Protein AF-W1YMH1-F1 (afdb_monomer_lite)

Secondary structure (DSSP, 8-state):
-----B-TTT-PBP-EEEEETTEEEEE-TTSPBP-EEEEETTEEEEE-TTSPBP-EEEEETTEEEEE-TTT--EE--

InterPro domains:
  IPR018337 Cell wall/choline-binding repeat [PF19127] (2-33)
  IPR018337 Cell wall/choline-binding repeat [PF19127] (35-75)
  IPR018337 Cell wall/choline-binding repeat [PS51170] (34-53)

Foldseek 3Di:
DWDWDADPPPRHTDAAWDDDPNFIFHAHPVRTTDAAWDQDPNFIWGAHPVRGTDAAWDDDPNDIWHAHNPHGTTDDD

Sequence (77 aa):
STWYYLDPSDGHMHSGWAKVGSHWYYLAPSGDMRTGWQQVSGTWYYLHGDGHMATGWLQLGSTWYYLDPSDGHMHSG

pLDDT: mean 95.0, std 5.92, range [62.0, 98.69]

Radius of gyration: 13.05 Å; chains: 1; bounding box: 32×22×39 Å

Organism: NCBI:txid408170

Structure (mmCIF, N/CA/C/O backbone):
data_AF-W1YMH1-F1
#
_entry.id   AF-W1YMH1-F1
#
loop_
_atom_site.group_PDB
_atom_site.id
_atom_site.type_symbol
_atom_site.label_atom_id
_atom_site.label_alt_id
_atom_site.label_comp_id
_atom_site.label_asym_id
_atom_site.label_entity_id
_atom_site.label_seq_id
_atom_site.pdbx_PDB_ins_code
_atom_site.Cartn_x
_atom_site.Cartn_y
_atom_site.Cartn_z
_atom_site.occupancy
_atom_site.B_iso_or_equiv
_atom_site.auth_seq_id
_atom_site.auth_comp_id
_atom_site.auth_asym_id
_atom_site.auth_atom_id
_atom_site.pdbx_PDB_model_num
ATOM 1 N N . SER A 1 1 ? -7.422 -7.022 -14.111 1.00 70.81 1 SER A N 1
ATOM 2 C CA . SER A 1 1 ? -6.163 -6.656 -14.782 1.00 70.81 1 SER A CA 1
ATOM 3 C C . SER A 1 1 ? -5.039 -6.729 -13.776 1.00 70.81 1 SER A C 1
ATOM 5 O O . SER A 1 1 ? -5.275 -6.362 -12.632 1.00 70.81 1 SER A O 1
ATOM 7 N N . THR A 1 2 ? -3.867 -7.217 -14.173 1.00 84.06 2 THR A N 1
ATOM 8 C CA . THR A 1 2 ? -2.684 -7.300 -13.304 1.00 84.06 2 THR A CA 1
ATOM 9 C C . THR A 1 2 ? -1.773 -6.117 -13.604 1.00 84.06 2 THR A C 1
ATOM 11 O O . THR A 1 2 ? -1.528 -5.832 -14.776 1.00 84.06 2 THR A O 1
ATOM 14 N N . TRP A 1 3 ? -1.325 -5.405 -12.571 1.00 93.38 3 TRP A N 1
ATOM 15 C CA . TRP A 1 3 ? -0.419 -4.266 -12.718 1.00 93.38 3 TRP A CA 1
ATOM 16 C C . TRP A 1 3 ? 1.022 -4.696 -12.444 1.00 93.38 3 TRP A C 1
ATOM 18 O O . TRP A 1 3 ? 1.261 -5.488 -11.533 1.00 93.38 3 TRP A O 1
ATOM 28 N N . TYR A 1 4 ? 1.951 -4.159 -13.230 1.00 91.88 4 TYR A N 1
ATOM 29 C CA . TYR A 1 4 ? 3.391 -4.373 -13.122 1.00 91.88 4 TYR A CA 1
ATOM 30 C C . TYR A 1 4 ? 4.083 -3.014 -13.181 1.00 91.88 4 TYR A C 1
ATOM 32 O O . TYR A 1 4 ? 3.638 -2.132 -13.921 1.00 91.88 4 TYR A O 1
ATOM 40 N N . TYR A 1 5 ? 5.188 -2.865 -12.453 1.00 92.25 5 TYR A N 1
ATOM 41 C CA . TYR A 1 5 ? 6.047 -1.691 -12.564 1.00 92.25 5 TYR A CA 1
ATOM 42 C C . TYR A 1 5 ? 7.304 -2.035 -13.358 1.00 92.25 5 TYR A C 1
ATOM 44 O O . TYR A 1 5 ? 8.033 -2.960 -12.997 1.00 92.25 5 TYR A O 1
ATOM 52 N N . LEU A 1 6 ? 7.553 -1.279 -14.424 1.00 92.38 6 LEU A N 1
ATOM 53 C CA . LEU A 1 6 ? 8.798 -1.317 -15.184 1.00 92.38 6 LEU A CA 1
ATOM 54 C C . LEU A 1 6 ? 9.560 -0.034 -14.872 1.00 92.38 6 LEU A C 1
ATOM 56 O O . LEU A 1 6 ? 8.970 1.050 -14.906 1.00 92.38 6 LEU A O 1
ATOM 60 N N . ASP A 1 7 ? 10.844 -0.157 -14.556 1.00 85.19 7 ASP A N 1
ATOM 61 C CA . ASP A 1 7 ? 11.693 0.993 -14.301 1.00 85.19 7 ASP A CA 1
ATOM 62 C C . ASP A 1 7 ? 11.721 1.896 -15.547 1.00 85.19 7 ASP A C 1
ATOM 64 O O . ASP A 1 7 ? 12.015 1.416 -16.645 1.00 85.19 7 ASP A O 1
ATOM 68 N N . PRO A 1 8 ? 11.414 3.196 -15.429 1.00 85.94 8 PRO A N 1
ATOM 69 C CA . PRO A 1 8 ? 11.385 4.082 -16.586 1.00 85.94 8 PRO A CA 1
ATOM 70 C C . PRO A 1 8 ? 12.748 4.267 -17.267 1.00 85.94 8 PRO A C 1
ATOM 72 O O . PRO A 1 8 ? 12.786 4.733 -18.405 1.00 85.94 8 PRO A O 1
ATOM 75 N N . SER A 1 9 ? 13.854 3.972 -16.575 1.00 89.00 9 SER A N 1
ATOM 76 C CA . SER A 1 9 ? 15.209 4.204 -17.080 1.00 89.00 9 SER A CA 1
ATOM 77 C C . SER A 1 9 ? 15.726 3.084 -17.985 1.00 89.00 9 SER A C 1
ATOM 79 O O . SER A 1 9 ? 16.432 3.373 -18.952 1.00 89.00 9 SER A O 1
ATOM 81 N N . ASP A 1 10 ? 15.353 1.832 -17.717 1.00 91.12 10 ASP A N 1
ATOM 82 C CA . ASP A 1 10 ? 15.870 0.656 -18.430 1.00 91.12 10 ASP A CA 1
ATOM 83 C C . ASP A 1 10 ? 14.800 -0.399 -18.777 1.00 91.12 10 ASP A C 1
ATOM 85 O O . ASP A 1 10 ? 15.075 -1.348 -19.514 1.00 91.12 10 ASP A O 1
ATOM 89 N N . GLY A 1 11 ? 13.561 -0.219 -18.315 1.00 88.94 11 GLY A N 1
ATOM 90 C CA . GLY A 1 11 ? 12.450 -1.131 -18.564 1.00 88.94 11 GLY A CA 1
ATOM 91 C C . GLY A 1 11 ? 12.501 -2.417 -17.742 1.00 88.94 11 GLY A C 1
ATOM 92 O O . GLY A 1 11 ? 11.730 -3.336 -18.025 1.00 88.94 11 GLY A O 1
ATOM 93 N N . HIS A 1 12 ? 13.378 -2.528 -16.741 1.00 91.06 12 HIS A N 1
ATOM 94 C CA . HIS A 1 12 ? 13.421 -3.705 -15.883 1.00 91.06 12 HIS A CA 1
ATOM 95 C C . HIS A 1 12 ? 12.204 -3.779 -14.959 1.00 91.06 12 HIS A C 1
ATOM 97 O O . HIS A 1 12 ? 11.759 -2.794 -14.374 1.00 91.06 12 HIS A O 1
ATOM 103 N N . MET A 1 13 ? 11.652 -4.983 -14.821 1.00 93.56 13 MET A N 1
ATOM 104 C CA . MET A 1 13 ? 10.516 -5.239 -13.943 1.00 93.56 13 MET A CA 1
ATOM 105 C C . MET A 1 13 ? 10.940 -5.172 -12.478 1.00 93.56 13 MET A C 1
ATOM 107 O O . MET A 1 13 ? 11.873 -5.857 -12.059 1.00 93.56 13 MET A O 1
ATOM 111 N N . HIS A 1 14 ? 10.215 -4.381 -11.693 1.00 92.94 14 HIS A N 1
ATOM 112 C CA . HIS A 1 14 ? 10.413 -4.293 -10.251 1.00 92.94 14 HIS A CA 1
ATOM 113 C C . HIS A 1 14 ? 9.712 -5.436 -9.512 1.00 92.94 14 HIS A C 1
ATOM 115 O O . HIS A 1 14 ? 8.655 -5.924 -9.913 1.00 92.94 14 HIS A O 1
ATOM 121 N N . SER A 1 15 ? 10.295 -5.819 -8.380 1.00 96.06 15 SER A N 1
ATOM 122 C CA . SER A 1 15 ? 9.689 -6.701 -7.381 1.00 96.06 15 SER A CA 1
ATOM 123 C C . SER A 1 15 ? 9.962 -6.134 -5.985 1.00 96.06 15 SER A C 1
ATOM 125 O O . SER A 1 15 ? 10.924 -5.391 -5.792 1.00 96.06 15 SER A O 1
ATOM 127 N N . GLY A 1 16 ? 9.119 -6.457 -5.006 1.00 97.25 16 GLY A N 1
ATOM 128 C CA . GLY A 1 16 ? 9.193 -5.874 -3.669 1.00 97.25 16 GLY A CA 1
ATOM 129 C C . GLY A 1 16 ? 8.593 -4.467 -3.591 1.00 97.25 16 GLY A C 1
ATOM 130 O O . GLY A 1 16 ? 7.642 -4.145 -4.301 1.00 97.25 16 GLY A O 1
ATOM 131 N N . TRP A 1 17 ? 9.104 -3.644 -2.675 1.00 97.56 17 TRP A N 1
ATOM 132 C CA . TRP A 1 17 ? 8.596 -2.290 -2.449 1.00 97.56 17 TRP A CA 1
ATOM 133 C C . TRP A 1 17 ? 9.002 -1.338 -3.572 1.00 97.56 17 TRP A C 1
ATOM 135 O O . TRP A 1 17 ? 10.188 -1.178 -3.850 1.00 97.56 17 TRP A O 1
ATOM 145 N N . ALA A 1 18 ? 8.026 -0.645 -4.154 1.00 96.19 18 ALA A N 1
ATOM 146 C CA . ALA A 1 18 ? 8.260 0.394 -5.149 1.00 96.19 18 ALA A CA 1
ATOM 147 C C . ALA A 1 18 ? 7.532 1.681 -4.765 1.00 96.19 18 ALA A C 1
ATOM 149 O O . ALA A 1 18 ? 6.351 1.662 -4.405 1.00 96.19 18 ALA A O 1
ATOM 150 N N . LYS A 1 19 ? 8.235 2.811 -4.877 1.00 95.25 19 LYS A N 1
ATOM 151 C CA . LYS A 1 19 ? 7.644 4.138 -4.717 1.00 95.25 19 LYS A CA 1
ATOM 152 C C . LYS A 1 19 ? 7.359 4.730 -6.088 1.00 95.25 19 LYS A C 1
ATOM 154 O O . LYS A 1 19 ? 8.288 5.008 -6.842 1.00 95.25 19 LYS A O 1
ATOM 159 N N . VAL A 1 20 ? 6.085 4.951 -6.392 1.00 94.06 20 VAL A N 1
ATOM 160 C CA . VAL A 1 20 ? 5.640 5.540 -7.660 1.00 94.06 20 VAL A CA 1
ATOM 161 C C . VAL A 1 20 ? 4.902 6.838 -7.355 1.00 94.06 20 VAL A C 1
ATOM 163 O O . VAL A 1 20 ? 3.831 6.848 -6.744 1.00 94.06 20 VAL A O 1
ATOM 166 N N . GLY A 1 21 ? 5.518 7.961 -7.732 1.00 93.38 21 GLY A N 1
ATOM 167 C CA . GLY A 1 21 ? 5.074 9.285 -7.301 1.00 93.38 21 GLY A CA 1
ATOM 168 C C . GLY A 1 21 ? 5.143 9.425 -5.776 1.00 93.38 21 GLY A C 1
ATOM 169 O O . GLY A 1 21 ? 6.210 9.285 -5.174 1.00 93.38 21 GLY A O 1
ATOM 170 N N . SER A 1 22 ? 4.004 9.707 -5.142 1.00 95.38 22 SER A N 1
ATOM 171 C CA . SER A 1 22 ? 3.889 9.843 -3.684 1.00 95.38 22 SER A CA 1
ATOM 172 C C . SER A 1 22 ? 3.510 8.552 -2.958 1.00 95.38 22 SER A C 1
ATOM 174 O O . SER A 1 22 ? 3.516 8.551 -1.729 1.00 95.38 22 SER A O 1
ATOM 176 N N . HIS A 1 23 ? 3.188 7.472 -3.674 1.00 97.25 23 HIS A N 1
ATOM 177 C CA . HIS A 1 23 ? 2.618 6.265 -3.076 1.00 97.25 23 HIS A CA 1
ATOM 178 C C . HIS A 1 23 ? 3.588 5.087 -3.106 1.00 97.25 23 HIS A C 1
ATOM 180 O O . HIS A 1 23 ? 4.386 4.934 -4.034 1.00 97.25 23 HIS A O 1
ATOM 186 N N . TRP A 1 24 ? 3.485 4.247 -2.080 1.00 98.25 24 TRP A N 1
ATOM 187 C CA . TRP A 1 24 ? 4.183 2.972 -1.993 1.00 98.25 24 TRP A CA 1
ATOM 188 C C . TRP A 1 24 ? 3.284 1.830 -2.447 1.00 98.25 24 TRP A C 1
ATOM 190 O O . TRP A 1 24 ? 2.090 1.829 -2.159 1.00 98.25 24 TRP A O 1
ATOM 200 N N . TYR A 1 25 ? 3.889 0.860 -3.121 1.00 98.19 25 TYR A N 1
ATOM 201 C CA . TYR A 1 25 ? 3.262 -0.356 -3.623 1.00 98.19 25 TYR A CA 1
ATOM 202 C C . TYR A 1 25 ? 4.147 -1.551 -3.296 1.00 98.19 25 TYR A C 1
ATOM 204 O O . TYR A 1 25 ? 5.366 -1.406 -3.163 1.00 98.19 25 TYR A O 1
ATOM 212 N N . TYR A 1 26 ? 3.548 -2.737 -3.241 1.00 98.19 26 TYR A N 1
ATOM 213 C CA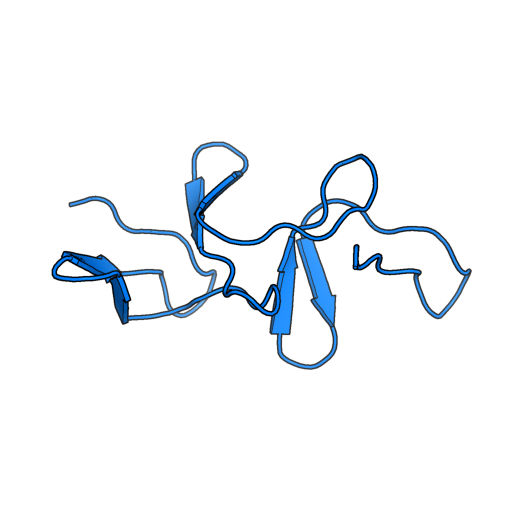 . TYR A 1 26 ? 4.287 -3.984 -3.088 1.00 98.19 26 TYR A CA 1
ATOM 214 C C . TYR A 1 26 ? 4.045 -4.911 -4.280 1.00 98.19 26 TYR A C 1
ATOM 216 O O . TYR A 1 26 ? 2.904 -5.252 -4.597 1.00 98.19 26 TYR A O 1
ATOM 224 N N . LEU A 1 27 ? 5.127 -5.313 -4.940 1.00 97.81 27 LEU A N 1
ATOM 225 C CA . LEU A 1 27 ? 5.132 -6.195 -6.098 1.00 97.81 27 LEU A CA 1
ATOM 226 C C . LEU A 1 27 ? 5.609 -7.585 -5.665 1.00 97.81 27 LEU A C 1
ATOM 228 O O . LEU A 1 27 ? 6.604 -7.724 -4.952 1.00 97.81 27 LEU A O 1
ATOM 232 N N . ALA A 1 28 ? 4.917 -8.633 -6.103 1.00 95.75 28 ALA A N 1
ATOM 233 C CA . ALA A 1 28 ? 5.353 -10.011 -5.905 1.00 95.75 28 ALA A CA 1
ATOM 234 C C . ALA A 1 28 ? 6.702 -10.277 -6.61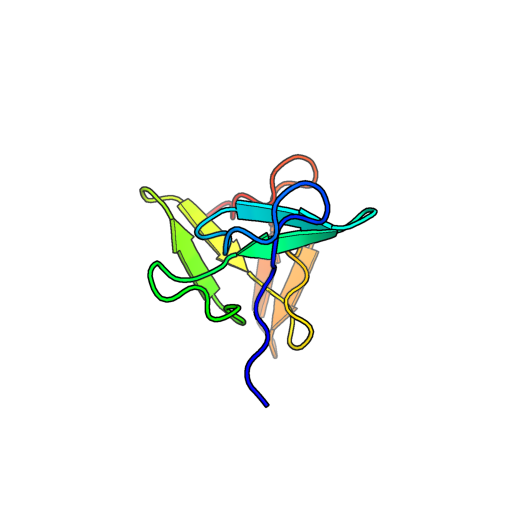2 1.00 95.75 28 ALA A C 1
ATOM 236 O O . ALA A 1 28 ? 7.100 -9.504 -7.483 1.00 95.75 28 ALA A O 1
ATOM 237 N N . PRO A 1 29 ? 7.400 -11.391 -6.319 1.00 94.88 29 PRO A N 1
ATOM 238 C CA . PRO A 1 29 ? 8.603 -11.779 -7.067 1.00 94.88 29 PRO A CA 1
ATOM 239 C C . PRO A 1 29 ? 8.370 -11.935 -8.580 1.00 94.88 29 PRO A C 1
ATOM 241 O O . PRO A 1 29 ? 9.266 -11.686 -9.378 1.00 94.88 29 PRO A O 1
ATOM 244 N N . SER A 1 30 ? 7.153 -12.311 -8.972 1.00 94.94 30 SER A N 1
ATOM 245 C CA . SER A 1 30 ? 6.664 -12.351 -10.357 1.00 94.94 30 SER A CA 1
ATOM 246 C C . SER A 1 30 ? 6.399 -10.969 -10.967 1.00 94.94 30 SER A C 1
ATOM 248 O O . SER A 1 30 ? 6.109 -10.886 -12.154 1.00 94.94 30 SER A O 1
ATOM 250 N N . GLY A 1 31 ? 6.492 -9.898 -10.177 1.00 94.38 31 GLY A N 1
ATOM 251 C CA . GLY A 1 31 ? 6.245 -8.508 -10.565 1.00 94.38 31 GLY A CA 1
ATOM 252 C C . GLY A 1 31 ? 4.795 -8.052 -10.413 1.00 94.38 31 GLY A C 1
ATOM 253 O O . GLY A 1 31 ? 4.518 -6.862 -10.544 1.00 94.38 31 GLY A O 1
ATOM 254 N N . ASP A 1 32 ? 3.870 -8.968 -10.122 1.00 96.62 32 ASP A N 1
ATOM 255 C CA . ASP A 1 32 ? 2.451 -8.635 -9.989 1.00 96.62 32 ASP A CA 1
ATOM 256 C C . ASP A 1 32 ? 2.211 -7.763 -8.751 1.00 96.62 32 ASP A C 1
ATOM 258 O O . ASP A 1 32 ? 2.608 -8.118 -7.637 1.00 96.62 32 ASP A O 1
ATOM 262 N N . MET A 1 33 ? 1.494 -6.654 -8.919 1.00 97.69 33 MET A N 1
ATOM 263 C CA . MET A 1 33 ? 1.076 -5.804 -7.806 1.00 97.69 33 MET A CA 1
ATOM 264 C C . MET A 1 33 ? 0.186 -6.553 -6.820 1.00 97.69 33 MET A C 1
ATOM 266 O O . MET A 1 33 ? -0.787 -7.212 -7.200 1.00 97.69 33 MET A O 1
ATOM 270 N N . ARG A 1 34 ? 0.491 -6.405 -5.533 1.00 98.19 34 ARG A N 1
ATOM 271 C CA . ARG A 1 34 ? -0.308 -6.945 -4.438 1.00 98.19 34 ARG A CA 1
ATOM 272 C C . ARG A 1 34 ? -1.300 -5.917 -3.908 1.00 98.19 34 ARG A C 1
ATOM 274 O O . ARG A 1 34 ? -1.058 -4.715 -3.923 1.00 98.19 34 ARG A O 1
ATOM 281 N N . THR A 1 35 ? -2.403 -6.434 -3.385 1.00 98.44 35 THR A N 1
ATOM 282 C CA . THR A 1 35 ? -3.421 -5.697 -2.632 1.00 98.44 35 THR A CA 1
ATOM 283 C C . THR A 1 35 ? -3.746 -6.467 -1.346 1.00 98.44 35 THR A C 1
ATOM 285 O O . THR A 1 35 ? -3.343 -7.624 -1.177 1.00 98.44 35 THR A O 1
ATOM 288 N N . GLY A 1 36 ? -4.459 -5.833 -0.419 1.00 98.44 36 GLY A N 1
ATOM 289 C CA . GLY A 1 36 ? -4.822 -6.404 0.875 1.00 98.44 36 GLY A CA 1
ATOM 290 C C . GLY A 1 36 ? -3.643 -6.526 1.842 1.00 98.44 36 GLY A C 1
ATOM 291 O O . GLY A 1 36 ? -2.625 -5.851 1.703 1.00 98.44 36 GLY A O 1
ATOM 292 N N . TRP A 1 37 ? -3.793 -7.395 2.843 1.00 98.31 37 TRP A N 1
ATOM 293 C CA . TRP A 1 37 ? -2.763 -7.651 3.851 1.00 98.31 37 TRP A CA 1
ATOM 294 C C . TRP A 1 37 ? -1.566 -8.398 3.268 1.00 98.31 37 TRP A C 1
ATOM 296 O O . TRP A 1 37 ? -1.729 -9.452 2.655 1.00 98.31 37 TRP A O 1
ATOM 306 N N . GLN A 1 38 ? -0.363 -7.886 3.517 1.00 98.44 38 GLN A N 1
ATOM 307 C CA . GLN A 1 38 ? 0.897 -8.509 3.124 1.00 98.44 38 GLN A CA 1
ATOM 308 C C . GLN A 1 38 ? 1.836 -8.568 4.324 1.00 98.44 38 GLN A C 1
ATOM 310 O O . GLN A 1 38 ? 2.034 -7.568 5.015 1.00 98.44 38 GLN A O 1
ATOM 315 N N . GLN A 1 39 ? 2.423 -9.741 4.559 1.00 97.56 39 GLN A N 1
ATOM 316 C CA . GLN A 1 39 ? 3.472 -9.907 5.555 1.00 97.56 39 GLN A CA 1
ATOM 317 C C . GLN A 1 39 ? 4.826 -9.899 4.851 1.00 97.56 39 GLN A C 1
ATOM 319 O O . GLN A 1 39 ? 5.135 -10.803 4.075 1.00 97.56 39 GLN A O 1
ATOM 324 N N . VAL A 1 40 ? 5.636 -8.882 5.129 1.00 96.62 40 VAL A N 1
ATOM 325 C CA . VAL A 1 40 ? 6.962 -8.707 4.535 1.00 96.62 40 VAL A CA 1
ATOM 326 C C . VAL A 1 40 ? 7.981 -8.704 5.664 1.00 96.62 40 VAL A C 1
ATOM 328 O O . VAL A 1 40 ? 7.930 -7.861 6.554 1.00 96.62 40 VAL A O 1
ATOM 331 N N . SER A 1 41 ? 8.882 -9.689 5.659 1.00 94.88 41 SER A N 1
ATOM 332 C CA . SER A 1 41 ? 9.937 -9.840 6.675 1.00 94.88 41 SER A CA 1
ATOM 333 C C . SER A 1 41 ? 9.427 -9.835 8.127 1.00 94.88 41 SER A C 1
ATOM 335 O O . SER A 1 41 ? 10.094 -9.335 9.025 1.00 94.88 41 SER A O 1
ATOM 337 N N . GLY A 1 42 ? 8.237 -10.399 8.361 1.00 96.00 42 GLY A N 1
ATOM 338 C CA . GLY A 1 42 ? 7.611 -10.483 9.686 1.00 96.00 42 GLY A CA 1
ATOM 339 C C . GLY A 1 42 ? 6.699 -9.306 10.046 1.00 96.00 42 GLY A C 1
ATOM 340 O O . GLY A 1 42 ? 5.877 -9.454 10.947 1.00 96.00 42 GLY A O 1
ATOM 341 N N . THR A 1 43 ? 6.758 -8.199 9.306 1.00 97.44 43 THR A N 1
ATOM 342 C CA . THR A 1 43 ? 5.911 -7.018 9.518 1.00 97.44 43 THR A CA 1
ATOM 343 C C . THR A 1 43 ? 4.681 -7.057 8.616 1.00 97.44 43 THR A C 1
ATOM 345 O O . THR A 1 43 ? 4.768 -7.450 7.451 1.00 97.44 43 THR A O 1
ATOM 348 N N . TRP A 1 44 ? 3.526 -6.660 9.149 1.00 98.44 44 TRP A N 1
ATOM 349 C CA . TRP A 1 44 ? 2.281 -6.561 8.388 1.00 98.44 44 TRP A CA 1
ATOM 350 C C . TRP A 1 44 ? 2.089 -5.169 7.798 1.00 98.44 44 TRP A C 1
ATOM 352 O O . TRP A 1 44 ? 2.298 -4.167 8.477 1.00 98.44 44 TRP A O 1
ATOM 362 N N . TYR A 1 45 ? 1.617 -5.143 6.557 1.00 98.56 45 TYR A N 1
ATOM 363 C CA . TYR A 1 45 ? 1.253 -3.950 5.804 1.00 98.56 45 TYR A CA 1
ATOM 364 C C . TYR A 1 45 ? -0.091 -4.184 5.129 1.00 98.56 45 TYR A C 1
ATOM 366 O O . TYR A 1 45 ? -0.435 -5.324 4.796 1.00 98.56 45 TYR A O 1
ATOM 374 N N . TYR A 1 46 ? -0.824 -3.109 4.867 1.00 98.62 46 TYR A N 1
ATOM 375 C CA . TYR A 1 46 ? -2.043 -3.175 4.074 1.00 98.62 46 TYR A CA 1
ATOM 376 C C . TYR A 1 46 ? -1.892 -2.358 2.798 1.00 98.62 46 TYR A C 1
ATOM 378 O O . TYR A 1 46 ? -1.485 -1.201 2.843 1.00 98.62 46 TYR A O 1
ATOM 386 N N . LEU A 1 47 ? -2.237 -2.961 1.665 1.00 98.69 47 LEU A N 1
ATOM 387 C CA . LEU A 1 47 ? -2.275 -2.312 0.363 1.00 98.69 47 LEU A CA 1
ATOM 388 C C . LEU A 1 47 ? -3.751 -2.149 -0.028 1.00 98.69 47 LEU A C 1
ATOM 390 O O . LEU A 1 47 ? -4.513 -3.118 -0.035 1.00 98.69 47 LEU A O 1
ATOM 394 N N . HIS A 1 48 ? -4.182 -0.932 -0.340 1.00 98.31 48 HIS A N 1
ATOM 395 C CA . HIS A 1 48 ? -5.535 -0.635 -0.800 1.00 98.31 48 HIS A CA 1
ATOM 396 C C . HIS A 1 48 ? -5.863 -1.360 -2.118 1.00 98.31 48 HIS A C 1
ATOM 398 O O . HIS A 1 48 ? -5.016 -2.002 -2.739 1.00 98.31 48 HIS A O 1
ATOM 404 N N . GLY A 1 49 ? -7.125 -1.293 -2.554 1.00 96.88 49 GLY A N 1
ATOM 405 C CA . GLY A 1 49 ? -7.574 -1.973 -3.777 1.00 96.88 49 GLY A CA 1
ATOM 406 C C . GLY A 1 49 ? -6.886 -1.478 -5.056 1.00 96.88 49 GLY A C 1
ATOM 407 O O . GLY A 1 49 ? -6.801 -2.222 -6.029 1.00 96.88 49 GLY A O 1
ATOM 408 N N . ASP A 1 50 ? -6.368 -0.252 -5.034 1.00 96.50 50 ASP A N 1
ATOM 409 C CA . ASP A 1 50 ? -5.533 0.354 -6.076 1.00 96.50 50 ASP A CA 1
ATOM 410 C C . ASP A 1 50 ? -4.028 0.077 -5.886 1.00 96.50 50 ASP A C 1
ATOM 412 O O . ASP A 1 50 ? -3.224 0.490 -6.714 1.00 96.50 50 ASP A O 1
ATOM 416 N N . GLY A 1 51 ? -3.648 -0.656 -4.835 1.00 97.44 51 GLY A N 1
ATOM 417 C CA . GLY A 1 51 ? -2.275 -1.051 -4.524 1.00 97.44 51 GLY A CA 1
ATOM 418 C C . GLY A 1 51 ? -1.514 -0.088 -3.618 1.00 97.44 51 GLY A C 1
ATOM 419 O O . GLY A 1 51 ? -0.418 -0.435 -3.181 1.00 97.44 51 GLY A O 1
ATOM 420 N N . HIS A 1 52 ? -2.075 1.081 -3.296 1.00 97.94 52 HIS A N 1
ATOM 421 C CA . HIS A 1 52 ? -1.419 2.046 -2.418 1.00 97.94 52 HIS A CA 1
ATOM 422 C C . HIS A 1 52 ? -1.274 1.499 -0.996 1.00 97.94 52 HIS A C 1
ATOM 424 O O . HIS A 1 52 ? -2.239 1.019 -0.407 1.00 97.94 52 HIS A O 1
ATOM 430 N N . MET A 1 53 ? -0.090 1.616 -0.407 1.00 98.69 53 MET A N 1
ATOM 431 C CA . MET A 1 53 ? 0.131 1.273 0.993 1.00 98.69 53 MET A CA 1
ATOM 432 C C . MET A 1 53 ? -0.664 2.199 1.918 1.00 98.69 53 MET A C 1
ATOM 434 O O . MET A 1 53 ? -0.578 3.422 1.808 1.00 98.69 53 MET A O 1
ATOM 438 N N . ALA A 1 54 ? -1.415 1.606 2.843 1.00 98.56 54 ALA A N 1
ATOM 439 C CA . ALA A 1 54 ? -2.118 2.318 3.895 1.00 98.56 54 ALA A CA 1
ATOM 440 C C . ALA A 1 54 ? -1.148 2.779 4.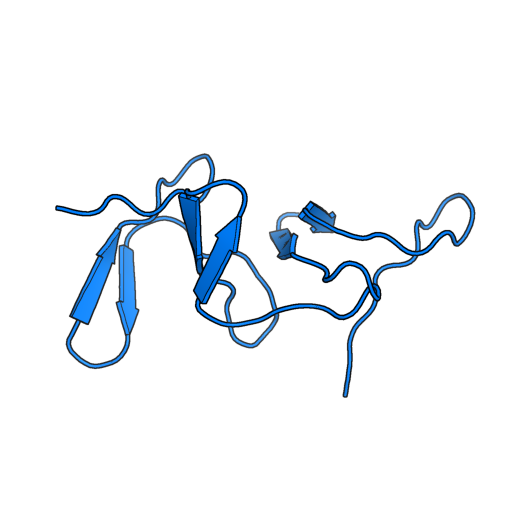989 1.00 98.56 54 ALA A C 1
ATOM 442 O O . ALA A 1 54 ? -0.234 2.052 5.380 1.00 98.56 54 ALA A O 1
ATOM 443 N N . THR A 1 55 ? -1.407 3.963 5.531 1.00 98.50 55 THR A N 1
ATOM 444 C CA . THR A 1 55 ? -0.742 4.503 6.718 1.00 98.50 55 THR A CA 1
ATOM 445 C C . THR A 1 55 ? -1.782 5.127 7.651 1.00 98.50 55 THR A C 1
ATOM 447 O O . THR A 1 55 ? -2.872 5.512 7.225 1.00 98.50 55 THR A O 1
ATOM 450 N N . GLY A 1 56 ? -1.467 5.215 8.942 1.00 98.25 56 GLY A N 1
ATOM 451 C CA . GLY A 1 56 ? -2.387 5.700 9.966 1.00 98.25 56 GLY A CA 1
ATOM 452 C C . GLY A 1 56 ? -3.515 4.716 10.288 1.00 98.25 56 GLY A C 1
ATOM 453 O O . GLY A 1 56 ? -3.361 3.497 10.218 1.00 98.25 56 GLY A O 1
ATOM 454 N N . TRP A 1 57 ? -4.664 5.256 10.694 1.00 97.88 57 TRP A N 1
ATOM 455 C CA . TRP A 1 57 ? -5.833 4.456 11.052 1.00 97.88 57 TRP A CA 1
ATOM 456 C C . TRP A 1 57 ? -6.534 3.897 9.813 1.00 97.88 57 TRP A C 1
ATOM 458 O O . TRP A 1 57 ? -7.017 4.645 8.965 1.00 97.88 57 TRP A O 1
ATOM 468 N N . LEU A 1 58 ? -6.662 2.574 9.763 1.00 97.88 58 LEU A N 1
ATOM 469 C CA . LEU A 1 58 ? -7.376 1.838 8.729 1.00 97.88 58 LEU A CA 1
ATOM 470 C C . LEU A 1 58 ? -8.581 1.122 9.340 1.00 97.88 58 LEU A C 1
ATOM 472 O O . LEU A 1 58 ? -8.427 0.307 10.248 1.00 97.88 58 LEU A O 1
ATOM 476 N N . GLN A 1 59 ? -9.773 1.371 8.801 1.00 97.69 59 GLN A N 1
ATOM 477 C CA . GLN A 1 59 ? -10.982 0.635 9.166 1.00 97.69 59 GLN A CA 1
ATOM 478 C C . GLN A 1 59 ? -11.317 -0.400 8.092 1.00 97.69 59 GLN A C 1
ATOM 480 O O . GLN A 1 59 ? -11.592 -0.040 6.947 1.00 97.69 59 GLN A O 1
ATOM 485 N N . LEU A 1 60 ? -11.342 -1.681 8.462 1.00 96.62 60 LEU A N 1
ATOM 486 C CA . LEU A 1 60 ? -11.812 -2.769 7.602 1.00 96.62 60 LEU A CA 1
ATOM 487 C C . LEU A 1 60 ? -13.047 -3.407 8.246 1.00 96.62 60 LEU A C 1
ATOM 489 O O . LEU A 1 60 ? -12.959 -4.091 9.267 1.00 96.62 60 LEU A O 1
ATOM 493 N N . GLY A 1 61 ? -14.220 -3.153 7.661 1.00 95.88 61 GLY A N 1
ATOM 494 C CA . GLY A 1 61 ? -15.497 -3.531 8.266 1.00 95.88 61 GLY A CA 1
ATOM 495 C C . GLY A 1 61 ? -15.703 -2.820 9.607 1.00 95.88 61 GLY A C 1
ATOM 496 O O . GLY A 1 61 ? -15.708 -1.593 9.675 1.00 95.88 61 GLY A O 1
ATOM 497 N N . SER A 1 62 ? -15.869 -3.589 10.683 1.00 97.44 62 SER A N 1
ATOM 498 C CA . SER A 1 62 ? -16.001 -3.066 12.050 1.00 97.44 62 SER A CA 1
ATOM 499 C C . SER A 1 62 ? -14.679 -2.982 12.820 1.00 97.44 62 SER A C 1
ATOM 501 O O . SER A 1 62 ? -14.685 -2.538 13.966 1.00 97.44 62 SER A O 1
ATOM 503 N N . THR A 1 63 ? -13.562 -3.422 12.234 1.00 96.81 63 THR A N 1
ATOM 504 C CA . THR A 1 63 ? -12.268 -3.513 12.922 1.00 96.81 63 THR A CA 1
ATOM 505 C C . THR A 1 63 ? -11.348 -2.371 12.509 1.00 96.81 63 THR A C 1
ATOM 507 O O . THR A 1 63 ? -11.247 -2.043 11.325 1.00 96.81 63 THR A O 1
ATOM 510 N N . TRP A 1 64 ? -10.658 -1.789 13.489 1.00 97.38 64 TRP A N 1
ATOM 511 C CA . TRP A 1 64 ? -9.637 -0.766 13.282 1.00 97.38 64 TRP A CA 1
ATOM 512 C C . TRP A 1 64 ? -8.236 -1.347 13.434 1.00 97.38 64 TRP A C 1
ATOM 514 O O . TRP A 1 64 ? -7.973 -2.134 14.341 1.00 97.38 64 TRP A O 1
ATOM 524 N N . TYR A 1 65 ? -7.344 -0.899 12.562 1.00 97.94 65 TYR A N 1
ATOM 525 C CA . TYR A 1 65 ? -5.926 -1.218 12.551 1.00 97.94 65 TYR A CA 1
ATOM 526 C C . TYR A 1 65 ? -5.142 0.087 12.536 1.00 97.94 65 TYR A C 1
ATOM 528 O O . TYR A 1 65 ? -5.572 1.061 11.914 1.00 97.94 65 TYR A O 1
ATOM 536 N N . TYR A 1 66 ? -3.993 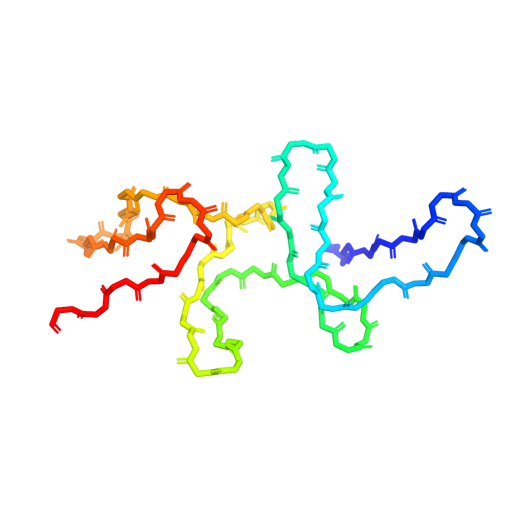0.103 13.201 1.00 98.06 66 TYR A N 1
ATOM 537 C CA . TYR A 1 66 ? -3.079 1.233 13.144 1.00 98.06 66 TYR A CA 1
ATOM 538 C C . TYR A 1 66 ? -1.806 0.825 12.407 1.00 98.06 66 TYR A C 1
ATOM 540 O O . TYR A 1 66 ? -1.095 -0.087 12.832 1.00 98.06 66 TYR A O 1
ATOM 548 N N . LEU A 1 67 ? -1.563 1.491 11.282 1.00 98.44 67 LEU A N 1
ATOM 549 C CA . LEU A 1 67 ? -0.368 1.373 10.461 1.00 98.44 67 LEU A CA 1
ATOM 550 C C . LEU A 1 67 ? 0.486 2.606 10.753 1.00 98.44 67 LEU A C 1
ATOM 552 O O . LEU A 1 67 ? -0.035 3.722 10.760 1.00 98.44 67 LEU A O 1
ATOM 556 N N . ASP A 1 68 ? 1.777 2.435 11.004 1.00 98.25 68 ASP A N 1
ATOM 557 C CA . ASP A 1 68 ? 2.655 3.556 11.320 1.00 98.25 68 ASP A CA 1
ATOM 558 C C . ASP A 1 68 ? 2.618 4.607 10.183 1.00 98.25 68 ASP A C 1
ATOM 560 O O . ASP A 1 68 ? 2.739 4.260 9.003 1.00 98.25 68 ASP A O 1
ATOM 564 N N . PRO A 1 69 ? 2.409 5.900 10.490 1.00 97.44 69 PRO A N 1
ATOM 565 C CA . PRO A 1 69 ? 2.332 6.957 9.485 1.00 97.44 69 PRO A CA 1
ATOM 566 C C . PRO A 1 69 ? 3.585 7.132 8.618 1.00 97.44 69 PRO A C 1
ATOM 568 O O . PRO A 1 69 ? 3.489 7.698 7.529 1.00 97.44 69 PRO A O 1
ATOM 571 N N . SER A 1 70 ? 4.751 6.706 9.106 1.00 96.56 70 SER A N 1
ATOM 572 C CA . SER A 1 70 ? 6.044 6.902 8.452 1.00 96.56 70 SER A CA 1
ATOM 573 C C . SER A 1 70 ? 6.420 5.767 7.500 1.00 96.56 70 SER A C 1
ATOM 575 O O . SER A 1 70 ? 6.938 6.044 6.416 1.00 96.56 70 SER A O 1
ATOM 577 N N . ASP A 1 71 ? 6.131 4.514 7.864 1.00 96.88 71 ASP A N 1
ATOM 578 C CA . ASP A 1 71 ? 6.570 3.328 7.115 1.00 96.88 71 ASP A CA 1
ATOM 579 C C . ASP A 1 71 ? 5.470 2.276 6.870 1.00 96.88 71 ASP A C 1
ATOM 581 O O . ASP A 1 71 ? 5.702 1.297 6.161 1.00 96.88 71 ASP A O 1
ATOM 585 N N . GLY A 1 72 ? 4.253 2.490 7.377 1.00 97.69 72 GLY A N 1
ATOM 586 C CA . GLY A 1 72 ? 3.107 1.603 7.167 1.00 97.69 72 GLY A CA 1
ATOM 587 C C . GLY A 1 72 ? 3.134 0.321 7.995 1.00 97.69 72 GLY A C 1
ATOM 588 O O . GLY A 1 72 ? 2.294 -0.552 7.771 1.00 97.69 72 GLY A O 1
ATOM 589 N N . HIS A 1 73 ? 4.064 0.183 8.945 1.00 98.00 73 HIS A N 1
ATOM 590 C CA . HIS A 1 73 ? 4.145 -0.993 9.806 1.00 98.00 73 HIS A CA 1
ATOM 591 C C . HIS A 1 73 ? 2.897 -1.107 10.676 1.00 9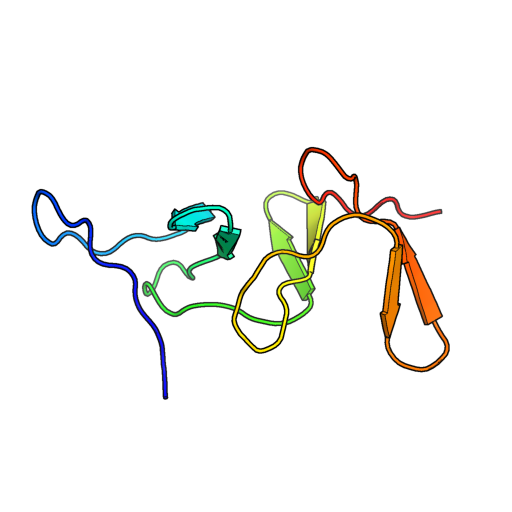8.00 73 HIS A C 1
ATOM 593 O O . HIS A 1 73 ? 2.571 -0.206 11.446 1.00 98.00 73 HIS A O 1
ATOM 599 N N . MET A 1 74 ? 2.186 -2.229 10.592 1.00 98.12 74 MET A N 1
ATOM 600 C CA . MET A 1 74 ? 1.058 -2.465 11.483 1.00 98.12 74 MET A CA 1
ATOM 601 C C . MET A 1 74 ? 1.546 -2.671 12.915 1.00 98.12 74 MET A C 1
ATOM 603 O O . MET A 1 74 ? 2.319 -3.589 13.197 1.00 98.12 74 MET A O 1
ATOM 607 N N . HIS A 1 75 ? 1.008 -1.882 13.838 1.00 95.50 75 HIS A N 1
ATOM 6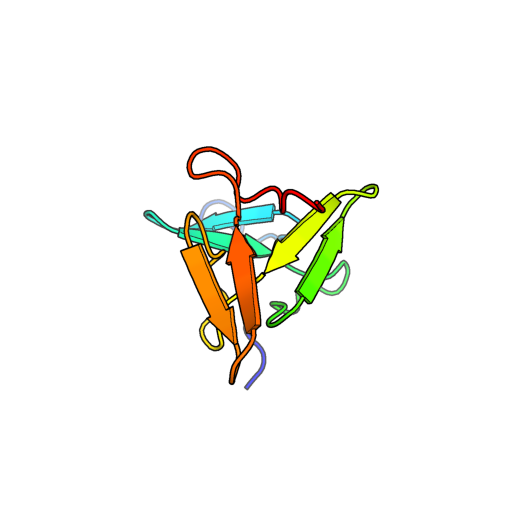08 C CA . HIS A 1 75 ? 1.129 -2.157 15.259 1.00 95.50 75 HIS A CA 1
ATOM 609 C C . HIS A 1 75 ? 0.073 -3.187 15.660 1.00 95.50 75 HIS A C 1
ATOM 611 O O . HIS A 1 75 ? -1.128 -2.917 15.617 1.00 95.50 75 HIS A O 1
ATOM 617 N N . SER A 1 76 ? 0.513 -4.379 16.054 1.00 81.12 76 SER A N 1
ATOM 618 C CA . SER A 1 76 ? -0.335 -5.312 16.794 1.00 81.12 76 SER A CA 1
ATOM 619 C C . SER A 1 76 ? -0.382 -4.883 18.261 1.00 81.12 76 SER A C 1
ATOM 621 O O . SER A 1 76 ? 0.674 -4.710 18.873 1.00 81.12 76 SER A O 1
ATOM 623 N N . GLY A 1 77 ? -1.590 -4.694 18.793 1.00 62.00 77 GLY A N 1
ATOM 624 C CA . GLY A 1 77 ? -1.832 -4.575 20.234 1.00 62.00 77 GLY A CA 1
ATOM 625 C C . GLY A 1 77 ? -1.836 -5.926 20.933 1.00 62.00 77 GLY A C 1
ATOM 626 O O . GLY A 1 77 ? -2.106 -6.938 20.245 1.00 62.00 77 GLY A O 1
#